Protein AF-A0A969SLC5-F1 (afdb_monomer)

Mean predicted aligned error: 5.82 Å

Nearest PDB structures (foldseek):
  4a4y-assembly1_A  TM=6.520E-01  e=4.980E+00  Shigella flexneri

Secondary structure (DSSP, 8-state):
-PPPPPTT--EEEESSSSEEEEE-TTT--EEEEEE-TT--EEEE-TTS-B-PPPTT---B-GGGPEEETTTTEEE-----

Radius of gyration: 13.72 Å; Cα contacts (8 Å, |Δi|>4): 129; chains: 1; bounding box: 34×22×43 Å

Structure (mmCIF, N/CA/C/O backbone):
data_AF-A0A969SLC5-F1
#
_entry.id   AF-A0A969SLC5-F1
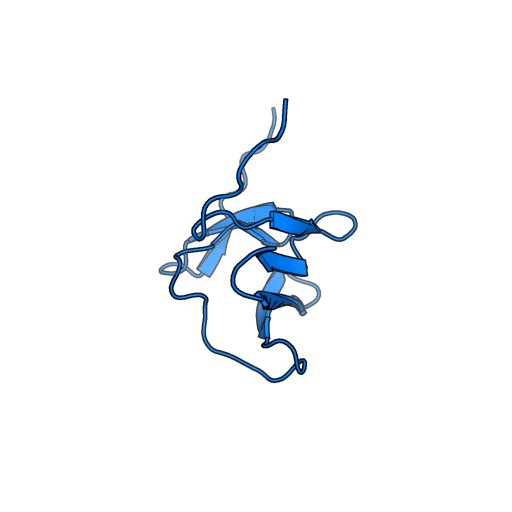#
loop_
_atom_site.group_PDB
_atom_site.id
_atom_site.type_symbol
_atom_site.label_atom_id
_atom_site.lab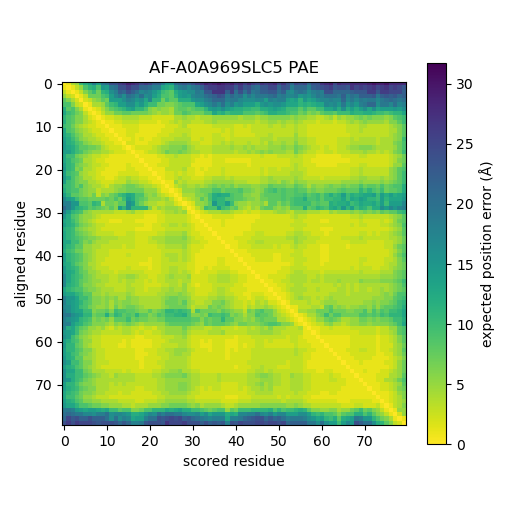el_alt_id
_atom_site.label_comp_id
_atom_site.label_asym_id
_atom_site.label_entity_id
_atom_site.label_seq_id
_atom_site.pdbx_PDB_ins_code
_atom_site.Cartn_x
_atom_site.Cartn_y
_atom_site.Cartn_z
_atom_site.occupancy
_atom_site.B_iso_or_equiv
_atom_site.auth_seq_id
_atom_site.auth_comp_id
_atom_site.auth_asym_id
_atom_site.auth_atom_id
_atom_site.pdbx_PDB_model_num
ATOM 1 N N . MET A 1 1 ? -4.177 9.928 -29.634 1.00 48.44 1 MET A N 1
ATOM 2 C CA . MET A 1 1 ? -3.358 10.672 -28.653 1.00 48.44 1 MET A CA 1
ATOM 3 C C . MET A 1 1 ? -2.522 9.658 -27.889 1.00 48.44 1 MET A C 1
ATOM 5 O O . MET A 1 1 ? -3.101 8.860 -27.166 1.00 48.44 1 MET A O 1
ATOM 9 N N . LEU A 1 2 ? -1.206 9.614 -28.107 1.00 50.50 2 LEU A N 1
ATOM 10 C CA . LEU A 1 2 ? -0.302 8.772 -27.313 1.00 50.50 2 LEU A CA 1
ATOM 11 C C . LEU A 1 2 ? 0.040 9.546 -26.033 1.00 50.50 2 LEU A C 1
ATOM 13 O O . LEU A 1 2 ? 0.535 10.667 -26.120 1.00 50.50 2 LEU A O 1
ATOM 17 N N . ARG A 1 3 ? -0.290 9.001 -24.856 1.00 61.75 3 ARG A N 1
ATOM 18 C CA . ARG A 1 3 ? 0.199 9.549 -23.582 1.00 61.75 3 ARG A CA 1
ATOM 19 C C . ARG A 1 3 ? 1.619 9.033 -23.373 1.00 61.75 3 ARG A C 1
ATOM 21 O O . ARG A 1 3 ? 1.814 7.825 -23.305 1.00 61.75 3 ARG A O 1
ATOM 28 N N . TYR A 1 4 ? 2.583 9.940 -23.277 1.00 59.88 4 TYR A N 1
ATOM 29 C CA . TYR A 1 4 ? 3.915 9.614 -22.779 1.00 59.88 4 TYR A CA 1
ATOM 30 C C . TYR A 1 4 ? 3.818 9.442 -21.260 1.00 59.88 4 TYR A C 1
ATOM 32 O O . TYR A 1 4 ? 3.300 10.325 -20.576 1.00 59.88 4 TYR A O 1
ATOM 40 N N . PHE A 1 5 ? 4.243 8.289 -20.749 1.00 64.50 5 PHE A N 1
ATOM 41 C CA . PHE A 1 5 ? 4.367 8.058 -19.312 1.00 64.50 5 PHE A CA 1
ATOM 42 C C . PHE A 1 5 ? 5.723 8.592 -18.859 1.00 64.50 5 PHE A C 1
ATOM 44 O O . PHE A 1 5 ? 6.741 8.244 -19.451 1.00 64.50 5 PHE A O 1
ATOM 51 N N . ASP A 1 6 ? 5.723 9.459 -17.850 1.00 70.56 6 ASP A N 1
ATOM 52 C CA . ASP A 1 6 ? 6.955 9.955 -17.235 1.00 70.56 6 ASP A CA 1
ATOM 53 C C . ASP A 1 6 ? 7.604 8.855 -16.372 1.00 70.56 6 ASP A C 1
ATOM 55 O O . ASP A 1 6 ? 6.901 7.989 -15.842 1.00 70.56 6 ASP A O 1
ATOM 59 N N . GLU A 1 7 ? 8.926 8.905 -16.187 1.00 70.06 7 GLU A N 1
ATOM 60 C CA . GLU A 1 7 ? 9.698 7.974 -15.347 1.00 70.06 7 GLU A CA 1
ATOM 61 C C . GLU A 1 7 ? 9.194 7.942 -13.895 1.00 70.06 7 GLU A C 1
ATOM 63 O O . GLU A 1 7 ? 9.294 6.914 -13.220 1.00 70.06 7 GLU A O 1
ATOM 68 N N . SER A 1 8 ? 8.595 9.044 -13.432 1.00 74.56 8 SER A N 1
ATOM 69 C CA . SER A 1 8 ? 7.989 9.168 -12.102 1.00 74.56 8 SER A CA 1
ATOM 70 C C . SER A 1 8 ? 6.613 8.500 -11.971 1.00 74.56 8 SER A C 1
ATOM 72 O O . SER A 1 8 ? 6.114 8.319 -10.857 1.00 74.56 8 SER A O 1
ATOM 74 N N . THR A 1 9 ? 5.986 8.111 -13.086 1.00 83.69 9 THR A N 1
ATOM 75 C CA . THR A 1 9 ? 4.641 7.531 -13.065 1.00 83.69 9 THR A CA 1
ATOM 76 C C . THR A 1 9 ? 4.690 6.104 -12.531 1.00 83.69 9 THR A C 1
ATOM 78 O O . THR A 1 9 ? 5.337 5.218 -13.101 1.00 83.69 9 THR A O 1
ATOM 81 N N . VAL A 1 10 ? 3.943 5.874 -11.453 1.00 84.62 10 VAL A N 1
ATOM 82 C CA . VAL A 1 10 ? 3.724 4.553 -10.863 1.00 84.62 10 VAL A CA 1
ATOM 83 C C . VAL A 1 10 ? 2.235 4.237 -10.799 1.00 84.62 10 VAL A C 1
ATOM 85 O O . VAL A 1 10 ? 1.398 5.115 -10.597 1.00 84.62 10 VAL A O 1
ATOM 88 N N . TYR A 1 11 ? 1.915 2.960 -10.955 1.00 88.44 11 TYR A N 1
ATOM 89 C CA . TYR A 1 11 ? 0.568 2.416 -10.880 1.00 88.44 11 TYR A CA 1
ATOM 90 C C . TYR A 1 11 ? 0.454 1.514 -9.667 1.00 88.44 11 TYR A C 1
ATOM 92 O O . TYR A 1 11 ? 1.296 0.642 -9.465 1.00 88.44 11 TYR A O 1
ATOM 100 N N . ALA A 1 12 ? -0.602 1.700 -8.884 1.00 91.44 12 ALA A N 1
ATOM 101 C CA . ALA A 1 12 ? -0.925 0.823 -7.773 1.00 91.44 12 ALA A CA 1
ATOM 102 C C . ALA A 1 12 ? -1.860 -0.300 -8.227 1.00 91.44 12 ALA A C 1
ATOM 104 O O . ALA A 1 12 ? -2.833 -0.058 -8.944 1.00 91.44 12 ALA A O 1
ATOM 105 N N . VAL A 1 13 ? -1.585 -1.518 -7.771 1.00 92.31 13 VAL A N 1
ATOM 106 C CA . VAL A 1 13 ? -2.501 -2.659 -7.880 1.00 92.31 13 VAL A CA 1
ATOM 107 C C . VAL A 1 13 ? -3.050 -2.982 -6.502 1.00 92.31 13 VAL A C 1
ATOM 109 O O . VAL A 1 13 ? -2.332 -2.863 -5.512 1.00 92.31 13 VAL A O 1
ATOM 112 N N . HIS A 1 14 ? -4.319 -3.370 -6.433 1.00 94.88 14 HIS A N 1
ATOM 113 C CA . HIS A 1 14 ? -4.989 -3.739 -5.192 1.00 94.88 14 HIS A CA 1
ATOM 114 C C . HIS A 1 14 ? -5.621 -5.126 -5.308 1.00 94.88 14 HIS A C 1
ATOM 116 O O . HIS A 1 14 ? -5.890 -5.602 -6.412 1.00 94.88 14 HIS A O 1
ATOM 122 N N . ASP A 1 15 ? -5.802 -5.784 -4.164 1.00 91.25 15 ASP A N 1
ATOM 123 C CA . ASP A 1 15 ? -6.719 -6.917 -4.050 1.00 91.25 15 ASP A CA 1
ATOM 124 C C . ASP A 1 15 ? -8.171 -6.407 -3.968 1.00 91.25 15 ASP A C 1
ATOM 126 O O . ASP A 1 15 ? -8.508 -5.406 -4.590 1.00 91.25 15 ASP A O 1
ATOM 130 N N . TYR A 1 16 ? -9.060 -7.073 -3.232 1.00 90.81 16 TYR A N 1
ATOM 131 C CA . TYR A 1 16 ? -10.419 -6.568 -3.039 1.00 90.81 16 TYR A CA 1
ATOM 132 C C . TYR A 1 16 ? -10.463 -5.195 -2.326 1.00 90.81 16 TYR A C 1
ATOM 134 O O . TYR A 1 16 ? -11.387 -4.422 -2.571 1.00 90.81 16 TYR A O 1
ATOM 142 N N . TYR A 1 17 ? -9.461 -4.859 -1.500 1.00 90.31 17 TYR A N 1
ATOM 143 C CA . TYR A 1 17 ? -9.379 -3.588 -0.766 1.00 90.31 17 TYR A CA 1
ATOM 144 C C . TYR A 1 17 ? -7.969 -2.981 -0.659 1.00 90.31 17 TYR A C 1
ATOM 146 O O . TYR A 1 17 ? -7.817 -1.765 -0.734 1.00 90.31 17 TYR A O 1
ATOM 154 N N . SER A 1 18 ? -6.937 -3.788 -0.424 1.00 95.88 18 SER A N 1
ATOM 155 C CA . SER A 1 18 ? -5.593 -3.336 -0.046 1.00 95.88 18 SER A CA 1
ATOM 156 C C . SER A 1 18 ? -4.673 -3.219 -1.250 1.00 95.88 18 SER A C 1
ATOM 158 O O . SER A 1 18 ? -4.708 -4.058 -2.147 1.00 95.88 18 SER A O 1
ATOM 160 N N . VAL A 1 19 ? -3.791 -2.218 -1.253 1.00 95.50 19 VAL A N 1
ATOM 161 C CA . VAL A 1 19 ? -2.765 -2.082 -2.295 1.00 95.50 19 VAL A CA 1
ATOM 162 C C . VAL A 1 19 ? -1.750 -3.216 -2.144 1.00 95.50 19 VAL A C 1
ATOM 164 O O . VAL A 1 19 ? -1.081 -3.312 -1.132 1.00 95.50 19 VAL A O 1
ATOM 167 N N . THR A 1 20 ? -1.587 -4.081 -3.137 1.00 94.62 20 THR A N 1
ATOM 168 C CA . THR A 1 20 ? -0.668 -5.236 -3.071 1.00 94.62 20 THR A CA 1
ATOM 169 C C . THR A 1 20 ? 0.644 -5.002 -3.809 1.00 94.62 20 THR A C 1
ATOM 171 O O . THR A 1 20 ? 1.585 -5.791 -3.685 1.00 94.62 20 THR A O 1
ATOM 174 N N . GLY A 1 21 ? 0.755 -3.897 -4.543 1.00 92.25 21 GLY A N 1
ATOM 175 C CA . GLY A 1 21 ? 2.008 -3.506 -5.162 1.00 92.25 21 GLY A CA 1
ATOM 176 C C . GLY A 1 21 ? 1.939 -2.201 -5.932 1.00 92.25 21 GLY A C 1
ATOM 177 O O . GLY A 1 21 ? 0.867 -1.651 -6.181 1.00 92.25 21 GLY A O 1
ATOM 178 N N . ILE A 1 22 ? 3.118 -1.733 -6.328 1.00 91.00 22 ILE A N 1
ATOM 179 C CA . ILE A 1 22 ? 3.289 -0.601 -7.237 1.00 91.00 22 ILE A CA 1
ATOM 180 C C . ILE A 1 22 ? 4.206 -1.003 -8.380 1.00 91.00 22 ILE A C 1
ATOM 182 O O . ILE A 1 22 ? 5.2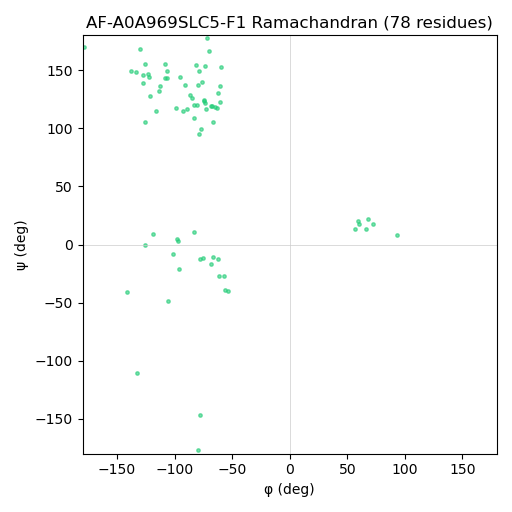13 -1.681 -8.148 1.00 91.00 22 ILE A O 1
ATOM 186 N N . PHE A 1 23 ? 3.870 -0.572 -9.595 1.00 87.19 23 PHE A N 1
ATOM 187 C CA . PHE A 1 23 ? 4.705 -0.802 -10.761 1.00 87.19 23 PHE A CA 1
ATOM 188 C C . PHE A 1 23 ? 4.912 0.436 -11.636 1.00 87.19 23 PHE A C 1
ATOM 190 O O . PHE A 1 23 ? 4.027 1.280 -11.750 1.00 87.19 23 PHE A O 1
ATOM 197 N N . SER A 1 24 ? 6.075 0.532 -12.280 1.00 85.12 24 SER A N 1
ATOM 198 C CA . SER A 1 24 ? 6.337 1.502 -13.350 1.00 85.12 24 SER A CA 1
ATOM 199 C C . SER A 1 24 ? 6.528 0.777 -14.675 1.00 85.12 24 SER A C 1
ATOM 201 O O . SER A 1 24 ? 7.252 -0.216 -14.751 1.00 85.12 24 SER A O 1
ATOM 203 N N . VAL A 1 25 ? 5.912 1.308 -15.729 1.00 81.31 25 VAL A N 1
ATOM 204 C CA . VAL A 1 25 ? 6.083 0.810 -17.103 1.00 81.31 25 VAL A CA 1
ATOM 205 C C . VAL A 1 25 ? 7.421 1.224 -17.722 1.00 81.31 25 VAL A C 1
ATOM 207 O O . VAL A 1 25 ? 7.785 0.700 -18.769 1.00 81.31 25 VAL A O 1
ATOM 210 N N . VAL A 1 26 ? 8.148 2.147 -17.080 1.00 81.56 26 VAL A N 1
ATOM 211 C CA . VAL A 1 26 ? 9.423 2.685 -17.580 1.00 81.56 26 VAL A CA 1
ATOM 212 C C . VAL A 1 26 ? 10.606 2.126 -16.791 1.00 81.56 26 VAL A C 1
ATOM 214 O O . VAL A 1 26 ? 11.561 1.625 -17.373 1.00 81.56 26 VAL A O 1
ATOM 217 N N . THR A 1 27 ? 10.540 2.157 -15.458 1.00 72.94 27 THR A N 1
ATOM 218 C CA . THR A 1 27 ? 11.703 1.865 -14.598 1.00 72.94 27 THR A CA 1
ATOM 219 C C . THR A 1 27 ? 11.756 0.428 -14.081 1.00 72.94 27 THR A C 1
ATOM 221 O O . THR A 1 27 ? 12.650 0.084 -13.312 1.00 72.94 27 THR A O 1
ATOM 224 N N . SER A 1 28 ? 10.810 -0.434 -14.479 1.00 72.69 28 SER A N 1
ATOM 225 C CA . SER A 1 28 ? 10.688 -1.825 -13.997 1.00 72.69 28 SER A CA 1
ATOM 226 C C . SER A 1 28 ? 10.566 -1.972 -12.474 1.00 72.69 28 SER A C 1
ATOM 228 O O . SER A 1 28 ? 10.695 -3.076 -11.944 1.00 72.69 28 SER A O 1
ATOM 230 N N . ILE A 1 29 ? 10.312 -0.882 -11.741 1.00 68.75 29 ILE A N 1
ATOM 231 C CA . ILE A 1 29 ? 10.069 -0.953 -10.302 1.00 68.75 29 ILE A CA 1
ATOM 232 C C . ILE A 1 29 ? 8.807 -1.779 -10.120 1.00 68.75 29 ILE A C 1
ATOM 234 O O . ILE A 1 29 ? 7.761 -1.367 -10.593 1.00 68.75 29 ILE A O 1
ATOM 238 N N . TYR A 1 30 ? 8.918 -2.924 -9.454 1.00 78.25 30 TYR A N 1
ATOM 239 C CA . TYR A 1 30 ? 7.802 -3.744 -9.003 1.00 78.25 30 TYR A CA 1
ATOM 240 C C . TYR A 1 30 ? 8.009 -3.957 -7.510 1.00 78.25 30 TYR A C 1
ATOM 242 O O . TYR A 1 30 ? 8.906 -4.697 -7.101 1.00 78.25 30 TYR A O 1
ATOM 250 N N . ARG A 1 31 ? 7.224 -3.271 -6.684 1.00 85.25 31 ARG A N 1
ATOM 251 C CA . ARG A 1 31 ? 7.207 -3.525 -5.240 1.00 85.25 31 ARG A CA 1
ATOM 252 C C . ARG A 1 31 ? 5.938 -4.246 -4.870 1.00 85.25 31 ARG A C 1
ATOM 254 O O . ARG A 1 31 ? 4.904 -4.058 -5.509 1.00 85.25 31 ARG A O 1
ATOM 261 N N . ARG A 1 32 ? 6.039 -5.063 -3.831 1.00 91.88 32 ARG A N 1
ATOM 262 C CA . ARG A 1 32 ? 4.938 -5.865 -3.318 1.00 91.88 32 ARG A CA 1
ATOM 263 C C . ARG A 1 32 ? 4.701 -5.535 -1.862 1.00 91.88 32 ARG A C 1
ATOM 265 O O . ARG A 1 32 ? 5.642 -5.315 -1.099 1.00 91.88 32 ARG A O 1
ATOM 272 N N . PHE A 1 33 ? 3.437 -5.550 -1.487 1.00 94.50 33 PHE A N 1
ATOM 273 C CA . PHE A 1 33 ? 3.004 -5.374 -0.117 1.00 94.50 33 PHE A CA 1
ATOM 274 C C . PHE A 1 33 ? 2.217 -6.613 0.287 1.00 94.50 33 PHE A C 1
ATOM 276 O O . PHE A 1 33 ? 1.321 -7.064 -0.424 1.00 94.50 33 PHE A O 1
ATOM 283 N N . GLY A 1 34 ? 2.614 -7.200 1.407 1.00 94.50 34 GLY A N 1
ATOM 284 C CA . GLY A 1 34 ? 1.831 -8.206 2.106 1.00 94.50 34 GLY A CA 1
ATOM 285 C C . GLY A 1 34 ? 1.285 -7.602 3.386 1.00 94.50 34 GLY A C 1
ATOM 286 O O . GLY A 1 34 ? 1.882 -6.677 3.933 1.00 94.50 34 GLY A O 1
ATOM 287 N N . TYR A 1 35 ? 0.192 -8.156 3.882 1.00 95.62 35 TYR A N 1
ATOM 288 C CA . TYR A 1 35 ? -0.412 -7.739 5.138 1.00 95.62 35 TYR A CA 1
ATOM 289 C C . TYR A 1 35 ? -0.606 -8.960 6.022 1.00 95.62 35 TYR A C 1
ATOM 291 O O . TYR A 1 35 ? -0.860 -10.057 5.517 1.00 95.62 35 TYR A O 1
ATOM 299 N N . ASP A 1 36 ? -0.465 -8.787 7.332 1.00 94.81 36 ASP A N 1
ATOM 300 C CA . ASP A 1 36 ? -1.101 -9.727 8.248 1.00 94.81 36 ASP A CA 1
ATOM 301 C C . ASP A 1 36 ? -2.627 -9.524 8.250 1.00 94.81 36 ASP A C 1
ATOM 303 O O . ASP A 1 36 ? -3.161 -8.631 7.586 1.00 94.81 36 ASP A O 1
ATOM 307 N N . ALA A 1 37 ? -3.340 -10.357 9.008 1.00 92.12 37 ALA A N 1
ATOM 308 C CA . ALA A 1 37 ? -4.799 -10.300 9.081 1.00 92.12 37 ALA A CA 1
ATOM 309 C C . ALA A 1 37 ? -5.352 -8.971 9.645 1.00 92.12 37 ALA A C 1
ATOM 311 O O . ALA A 1 37 ? -6.552 -8.731 9.541 1.00 92.12 37 ALA A O 1
ATOM 312 N N . PHE A 1 38 ? -4.505 -8.121 10.240 1.00 93.25 38 PHE A N 1
ATOM 313 C CA . PHE A 1 38 ? -4.888 -6.872 10.903 1.00 93.25 38 PHE A CA 1
ATOM 314 C C . PHE A 1 38 ? -4.259 -5.625 10.260 1.00 93.25 38 PHE A C 1
ATOM 316 O O . PHE A 1 38 ? -4.387 -4.525 10.795 1.00 93.25 38 PHE A O 1
ATOM 323 N N . GLY A 1 39 ? -3.618 -5.769 9.098 1.00 93.75 39 GLY A N 1
ATOM 324 C CA . GLY A 1 39 ? -3.142 -4.650 8.287 1.00 93.75 39 GLY A CA 1
ATOM 325 C C . GLY A 1 39 ? -1.704 -4.204 8.531 1.00 93.75 39 GLY A C 1
ATOM 326 O O . GLY A 1 39 ? -1.271 -3.207 7.939 1.00 93.75 39 GLY A O 1
ATOM 327 N N . LYS A 1 40 ? -0.917 -4.941 9.326 1.00 94.56 40 LYS A N 1
ATOM 328 C CA . LYS A 1 40 ? 0.522 -4.676 9.424 1.00 94.56 40 LYS A CA 1
ATOM 329 C C . LYS A 1 40 ? 1.189 -5.010 8.095 1.00 94.56 40 LYS A C 1
ATOM 331 O O . LYS A 1 40 ? 1.166 -6.155 7.645 1.00 94.56 40 LYS A O 1
ATOM 336 N N . VAL A 1 41 ? 1.809 -4.006 7.484 1.00 95.19 41 VAL A N 1
ATOM 337 C CA . VAL A 1 41 ? 2.464 -4.150 6.185 1.00 95.19 41 VAL A CA 1
ATOM 338 C C . VAL A 1 41 ? 3.806 -4.882 6.295 1.00 95.19 41 VAL A C 1
ATOM 340 O O . VAL A 1 41 ? 4.611 -4.647 7.197 1.00 95.19 41 VAL A O 1
ATOM 343 N N . ARG A 1 42 ? 4.063 -5.751 5.319 1.00 94.38 42 ARG A N 1
ATOM 344 C CA . ARG A 1 42 ? 5.358 -6.345 4.994 1.00 94.38 42 ARG A CA 1
ATOM 345 C C . ARG A 1 42 ? 5.754 -5.887 3.594 1.00 94.38 42 ARG A C 1
ATOM 347 O O . ARG A 1 42 ? 5.097 -6.244 2.616 1.00 94.38 42 ARG A O 1
ATOM 354 N N . TYR A 1 43 ? 6.834 -5.121 3.509 1.00 93.88 43 TYR A N 1
ATOM 355 C CA . TYR A 1 43 ? 7.397 -4.666 2.242 1.00 93.88 43 TYR A CA 1
ATOM 356 C C . TYR A 1 43 ? 8.229 -5.773 1.600 1.00 93.88 43 TYR A C 1
ATOM 358 O O . TYR A 1 43 ? 8.975 -6.473 2.292 1.00 93.88 43 TYR A O 1
ATOM 366 N N . MET A 1 44 ? 8.070 -5.946 0.289 1.00 93.25 44 MET A N 1
ATOM 367 C CA . MET A 1 44 ? 8.780 -6.957 -0.480 1.00 93.25 44 MET A CA 1
ATOM 368 C C . MET A 1 44 ? 9.271 -6.432 -1.830 1.00 93.25 44 MET A C 1
ATOM 370 O O . MET A 1 44 ? 8.631 -5.589 -2.472 1.00 93.25 44 MET A O 1
ATOM 374 N N . ASP A 1 45 ? 10.388 -6.997 -2.282 1.00 89.31 45 ASP A N 1
ATOM 375 C CA . ASP A 1 45 ? 10.926 -6.791 -3.624 1.00 89.31 45 ASP A CA 1
ATOM 376 C C . ASP A 1 45 ? 10.207 -7.649 -4.692 1.00 89.31 45 ASP A C 1
ATOM 378 O O . ASP A 1 45 ? 9.242 -8.380 -4.429 1.00 89.31 45 ASP A O 1
ATOM 382 N N . SER A 1 46 ? 10.691 -7.571 -5.934 1.00 85.81 46 SER A N 1
ATOM 383 C CA . SER A 1 46 ? 10.183 -8.352 -7.068 1.00 85.81 46 SER A CA 1
ATOM 384 C C . SER A 1 46 ? 10.437 -9.864 -6.954 1.00 85.81 46 SER A C 1
ATOM 386 O O . SER A 1 46 ? 9.837 -10.637 -7.709 1.00 85.81 46 SER A O 1
ATOM 388 N N . GLY A 1 47 ? 11.255 -10.305 -5.997 1.00 89.62 47 GLY A N 1
ATOM 389 C CA . GLY A 1 47 ? 11.505 -11.699 -5.634 1.00 89.62 47 GLY A CA 1
ATOM 390 C C . GLY A 1 47 ? 10.703 -12.187 -4.422 1.00 89.62 47 GLY A C 1
ATOM 391 O O . GLY A 1 47 ? 10.894 -13.328 -4.018 1.00 89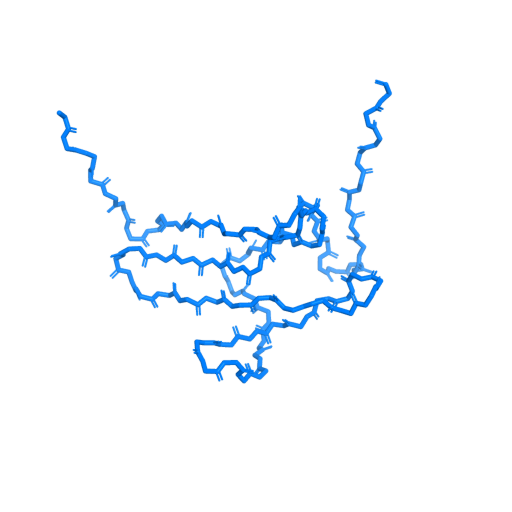.62 47 GLY A O 1
ATOM 392 N N . PHE A 1 48 ? 9.794 -11.370 -3.866 1.00 89.56 48 PHE A N 1
ATOM 393 C CA . PHE A 1 48 ? 9.069 -11.635 -2.608 1.00 89.56 48 PHE A CA 1
ATOM 394 C C . PHE A 1 48 ? 9.953 -11.664 -1.347 1.00 89.56 48 PHE A C 1
ATOM 396 O O . PHE A 1 48 ? 9.490 -12.082 -0.280 1.00 89.56 48 PHE A O 1
ATOM 403 N N . ASN A 1 49 ? 11.197 -11.193 -1.430 1.00 92.50 49 ASN A N 1
ATOM 404 C CA . ASN A 1 49 ? 12.060 -11.081 -0.259 1.00 92.50 49 ASN A CA 1
ATOM 405 C C . ASN A 1 49 ? 11.675 -9.843 0.547 1.00 92.50 49 ASN A C 1
ATOM 407 O O . ASN A 1 49 ? 11.220 -8.850 -0.018 1.00 92.50 49 ASN A O 1
ATOM 411 N N . GLY A 1 50 ? 11.867 -9.894 1.867 1.00 93.00 50 GLY A N 1
ATOM 412 C CA . GLY A 1 50 ? 11.609 -8.746 2.735 1.00 93.00 50 GLY A CA 1
ATOM 413 C C . GLY A 1 50 ? 12.486 -7.550 2.361 1.00 93.00 50 GLY A C 1
ATOM 414 O O . GLY A 1 50 ? 13.685 -7.704 2.137 1.00 93.00 50 GLY A O 1
ATOM 415 N N . SER A 1 51 ? 11.892 -6.360 2.320 1.00 90.25 51 SER A N 1
ATOM 416 C CA . SER A 1 51 ? 12.590 -5.109 2.023 1.00 90.25 51 SER A CA 1
ATOM 417 C C . SER A 1 51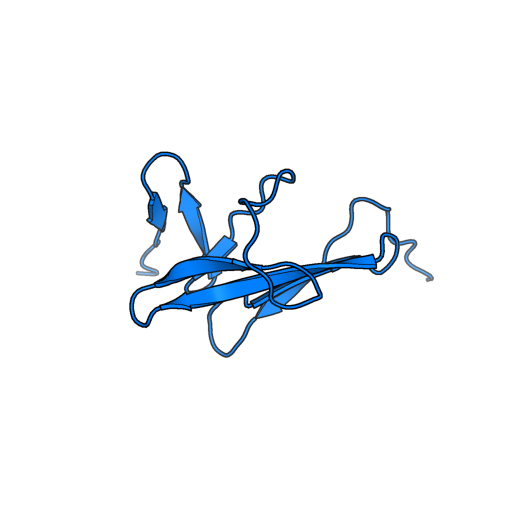 ? 12.284 -4.028 3.058 1.00 90.25 51 SER A C 1
ATOM 419 O O . SER A 1 51 ? 11.361 -4.149 3.864 1.00 90.25 51 SER A O 1
ATOM 421 N N . SER A 1 52 ? 13.045 -2.935 3.015 1.00 86.81 52 SER A N 1
ATOM 422 C CA . SER A 1 52 ? 12.684 -1.703 3.714 1.00 86.81 52 SER A CA 1
ATOM 423 C C . SER A 1 52 ? 11.473 -1.023 3.064 1.00 86.81 52 SER A C 1
ATOM 425 O O . SER A 1 52 ? 11.058 -1.362 1.947 1.00 86.81 52 SER A O 1
ATOM 427 N N . ALA A 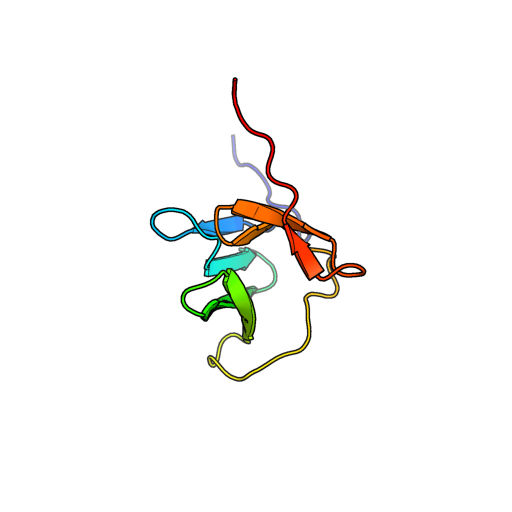1 53 ? 10.907 -0.062 3.794 1.00 80.38 53 ALA A N 1
ATOM 428 C CA . ALA A 1 53 ? 9.823 0.781 3.319 1.00 80.38 53 ALA A CA 1
ATOM 429 C C . ALA A 1 53 ? 10.226 1.589 2.064 1.00 80.38 53 ALA A C 1
ATOM 431 O O . ALA A 1 53 ? 11.407 1.889 1.852 1.00 80.38 53 ALA A O 1
ATOM 432 N N . PRO A 1 54 ? 9.250 1.946 1.215 1.00 72.75 54 PRO A N 1
ATOM 433 C CA . PRO A 1 54 ? 9.482 2.679 -0.019 1.00 72.75 54 PRO A CA 1
ATOM 434 C C . PRO A 1 54 ? 10.123 4.065 0.186 1.00 72.75 54 PRO A C 1
ATOM 436 O O . PRO A 1 54 ? 9.525 4.949 0.785 1.00 72.75 54 PRO A O 1
ATOM 439 N N . ALA A 1 55 ? 11.284 4.310 -0.436 1.00 69.75 55 ALA A N 1
ATOM 440 C CA . ALA A 1 55 ? 11.933 5.634 -0.433 1.00 69.75 55 ALA A CA 1
ATOM 441 C C . ALA A 1 55 ? 11.177 6.717 -1.235 1.00 69.75 55 ALA A C 1
ATOM 443 O O . ALA A 1 55 ? 11.436 7.902 -1.069 1.00 69.75 55 ALA A O 1
ATOM 444 N N . ASN A 1 56 ? 10.243 6.324 -2.105 1.00 72.69 56 ASN A N 1
ATOM 445 C CA . ASN A 1 56 ? 9.408 7.242 -2.889 1.00 72.69 56 ASN A CA 1
ATOM 446 C C . ASN A 1 56 ? 8.185 7.757 -2.106 1.00 72.69 56 ASN A C 1
ATOM 448 O O . ASN A 1 56 ? 7.289 8.326 -2.720 1.00 72.69 56 ASN A O 1
ATOM 452 N N . GLY A 1 57 ? 8.118 7.518 -0.790 1.00 78.12 57 GLY A N 1
ATOM 453 C CA . GLY A 1 57 ? 7.054 8.041 0.075 1.00 78.12 57 GLY A CA 1
ATOM 454 C C . GLY A 1 57 ? 5.671 7.441 -0.189 1.00 78.12 57 GLY A C 1
ATOM 455 O O . GLY A 1 57 ? 4.661 8.069 0.103 1.00 78.12 57 GLY A O 1
ATOM 456 N N . TRP A 1 58 ? 5.595 6.249 -0.791 1.00 87.31 58 TRP A N 1
ATOM 457 C CA . TRP A 1 58 ? 4.306 5.599 -1.021 1.00 87.31 58 TRP A CA 1
ATOM 458 C C . TRP A 1 58 ? 3.724 5.060 0.287 1.00 87.31 58 TRP A C 1
ATOM 460 O O . TRP A 1 58 ? 4.277 4.129 0.869 1.00 87.31 58 TRP A O 1
ATOM 470 N N . GLU A 1 59 ? 2.577 5.596 0.696 1.00 90.94 59 GLU A N 1
ATOM 471 C CA . GLU A 1 59 ? 1.974 5.300 2.003 1.00 90.94 59 GLU A CA 1
ATOM 472 C C . GLU A 1 59 ? 0.516 4.811 1.923 1.00 90.94 59 GLU A C 1
ATOM 474 O O . GLU A 1 59 ? -0.072 4.465 2.941 1.00 90.94 59 GLU A O 1
ATOM 479 N N . HIS A 1 60 ? -0.075 4.696 0.728 1.00 93.75 60 HIS A N 1
ATOM 480 C CA . HIS A 1 60 ? -1.416 4.110 0.568 1.00 93.75 60 HIS A CA 1
ATOM 481 C C . HIS A 1 60 ? -1.329 2.578 0.514 1.00 93.75 60 HIS A C 1
ATOM 483 O O . HIS A 1 60 ? -0.810 2.021 -0.457 1.00 93.75 60 HIS A O 1
ATOM 489 N N . LEU A 1 61 ? -1.792 1.895 1.565 1.00 94.94 61 LEU A N 1
ATOM 490 C CA . LEU A 1 61 ? -1.497 0.477 1.807 1.00 94.94 61 LEU A CA 1
ATOM 491 C C . LEU A 1 61 ? -2.765 -0.327 2.169 1.00 94.94 61 LEU A C 1
ATOM 493 O O . LEU A 1 61 ? -3.609 -0.566 1.299 1.00 94.94 61 LEU A O 1
ATOM 497 N N . TYR A 1 62 ? -2.894 -0.787 3.419 1.00 96.25 62 TYR A N 1
ATOM 498 C CA . TYR A 1 62 ? -3.997 -1.648 3.858 1.00 96.25 62 TYR A CA 1
ATOM 499 C C . TYR A 1 62 ? -5.349 -0.940 3.725 1.00 96.25 62 TYR A C 1
ATOM 501 O O . TYR A 1 62 ? -5.499 0.208 4.145 1.00 96.25 62 TYR A O 1
ATOM 509 N N . GLY A 1 63 ? -6.328 -1.605 3.104 1.00 94.69 63 GLY A N 1
ATOM 510 C CA . GLY A 1 63 ? -7.642 -1.014 2.818 1.00 94.69 63 GLY A CA 1
ATOM 511 C C . GLY A 1 63 ? -7.603 0.238 1.930 1.00 94.69 63 GLY A C 1
ATOM 512 O O . GLY A 1 63 ? -8.554 1.014 1.940 1.00 94.69 63 GLY A O 1
ATOM 513 N N . ALA A 1 64 ? -6.492 0.463 1.216 1.00 93.88 64 ALA A N 1
ATOM 514 C CA . ALA A 1 64 ? -6.189 1.684 0.470 1.00 93.88 64 ALA A CA 1
ATOM 515 C C . ALA A 1 64 ? -6.157 2.968 1.326 1.00 93.88 64 ALA A C 1
ATOM 517 O O . ALA A 1 64 ? -6.241 4.075 0.792 1.00 93.88 64 ALA A O 1
ATOM 518 N N . TYR A 1 65 ? -5.985 2.835 2.644 1.00 95.12 65 TYR A N 1
ATOM 519 C CA . TYR A 1 65 ? -5.791 3.967 3.543 1.00 95.12 65 TYR A CA 1
ATOM 520 C C . TYR A 1 65 ? -4.339 4.443 3.544 1.00 95.12 65 TYR A C 1
ATOM 522 O O . TYR A 1 65 ? -3.408 3.674 3.286 1.00 95.12 65 TYR A O 1
ATOM 530 N N . TYR A 1 66 ? -4.161 5.718 3.875 1.00 93.94 66 TYR A N 1
ATOM 531 C CA . TYR A 1 66 ? -2.857 6.328 4.095 1.00 93.94 66 TYR A CA 1
ATOM 532 C C . TYR A 1 66 ? -2.278 5.868 5.441 1.00 93.94 66 TYR A C 1
ATOM 534 O O . TYR A 1 66 ? -2.930 6.028 6.474 1.00 93.94 66 TYR A O 1
ATOM 542 N N . LEU A 1 67 ? -1.084 5.277 5.422 1.00 94.06 67 LEU A N 1
ATOM 543 C CA . LEU A 1 67 ? -0.304 4.920 6.603 1.00 94.06 67 LEU A CA 1
ATOM 544 C C . LEU A 1 67 ? 0.587 6.096 6.997 1.00 94.06 67 LEU A C 1
ATOM 546 O O . LEU A 1 67 ? 1.517 6.434 6.271 1.00 94.06 67 LEU A O 1
ATOM 550 N N . ASP A 1 68 ? 0.364 6.652 8.180 1.00 92.31 68 ASP A N 1
ATOM 551 C CA . ASP A 1 68 ? 1.294 7.602 8.780 1.00 92.31 68 ASP A CA 1
ATOM 552 C C . ASP A 1 68 ? 2.466 6.828 9.401 1.00 92.31 68 ASP A C 1
ATOM 554 O O . ASP A 1 68 ? 2.378 6.307 10.517 1.00 92.31 68 ASP A O 1
ATOM 558 N N . SER A 1 69 ? 3.562 6.695 8.649 1.00 88.12 69 SER A N 1
ATOM 559 C CA . SER A 1 69 ? 4.718 5.875 9.038 1.00 88.12 69 SER A CA 1
ATOM 560 C C . SER A 1 69 ? 5.295 6.205 10.432 1.00 88.12 69 SER A C 1
ATOM 562 O O . SER A 1 69 ? 5.633 5.262 11.153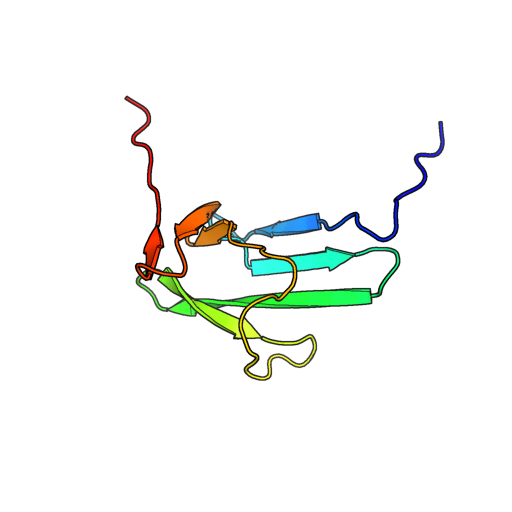 1.00 88.12 69 SER A O 1
ATOM 564 N N . PRO A 1 70 ? 5.394 7.484 10.862 1.00 89.75 70 PRO A N 1
ATOM 565 C CA . PRO A 1 70 ? 5.804 7.851 12.220 1.00 89.75 70 PRO A CA 1
ATOM 566 C C . PRO A 1 70 ? 4.959 7.249 13.349 1.00 89.75 70 PRO A C 1
ATOM 568 O O . PRO A 1 70 ? 5.516 6.872 14.381 1.00 89.75 70 PRO A O 1
ATOM 571 N N . THR A 1 71 ? 3.636 7.162 13.184 1.00 92.88 71 THR A N 1
ATOM 572 C CA . THR A 1 71 ? 2.737 6.622 14.222 1.00 92.88 71 THR A CA 1
ATOM 573 C C . THR A 1 71 ? 2.403 5.149 14.013 1.00 92.88 71 THR A C 1
ATOM 575 O O . THR A 1 71 ? 2.010 4.466 14.959 1.00 92.88 71 THR A O 1
ATOM 578 N N . GLY A 1 72 ? 2.561 4.645 12.788 1.00 91.56 72 GLY A N 1
ATOM 579 C CA . GLY A 1 72 ? 2.145 3.302 12.395 1.00 91.56 72 GLY A CA 1
ATOM 580 C C . GLY A 1 72 ? 0.626 3.146 12.286 1.00 91.56 72 GLY A C 1
ATOM 581 O O . GLY A 1 72 ? 0.137 2.015 12.309 1.00 91.56 72 GLY A O 1
ATOM 582 N N . LEU A 1 73 ? -0.121 4.252 12.194 1.00 94.12 73 LEU A N 1
ATOM 583 C CA . LEU A 1 73 ? -1.582 4.258 12.142 1.00 94.12 73 LEU A CA 1
ATOM 584 C C . LEU A 1 73 ? -2.098 4.584 10.740 1.00 94.12 73 LEU A C 1
ATOM 586 O O . LEU A 1 73 ? -1.551 5.423 10.028 1.00 94.12 73 LEU A O 1
ATOM 590 N N . TYR A 1 74 ? -3.199 3.935 10.365 1.00 95.12 74 TYR A N 1
ATOM 591 C CA . TYR A 1 74 ? -3.919 4.248 9.137 1.00 95.12 74 TYR A CA 1
ATOM 592 C C . TYR A 1 74 ? -4.927 5.370 9.367 1.00 95.12 74 TYR A C 1
ATOM 594 O O . TYR A 1 74 ? -5.782 5.278 10.253 1.00 95.12 74 TYR A O 1
ATOM 602 N N . GLN A 1 75 ? -4.876 6.403 8.528 1.00 94.00 75 GLN A N 1
ATOM 603 C CA . GLN A 1 75 ? -5.878 7.458 8.519 1.00 94.00 75 GLN A CA 1
ATOM 604 C C . GLN A 1 75 ? -7.150 6.960 7.822 1.00 94.00 75 GLN A C 1
ATOM 606 O O . GLN A 1 75 ? -7.264 6.964 6.594 1.00 94.00 75 GLN A O 1
ATOM 611 N N . VAL A 1 76 ? -8.132 6.556 8.626 1.00 92.00 76 VAL A N 1
ATOM 612 C CA . VAL A 1 76 ? -9.451 6.130 8.153 1.00 92.00 76 VAL A CA 1
ATOM 613 C C . VAL A 1 76 ? -10.427 7.292 8.296 1.00 92.00 76 VAL A C 1
ATOM 615 O O . VAL A 1 76 ? -10.696 7.754 9.403 1.00 92.00 76 VAL A O 1
ATOM 618 N N . SER A 1 77 ? -10.977 7.769 7.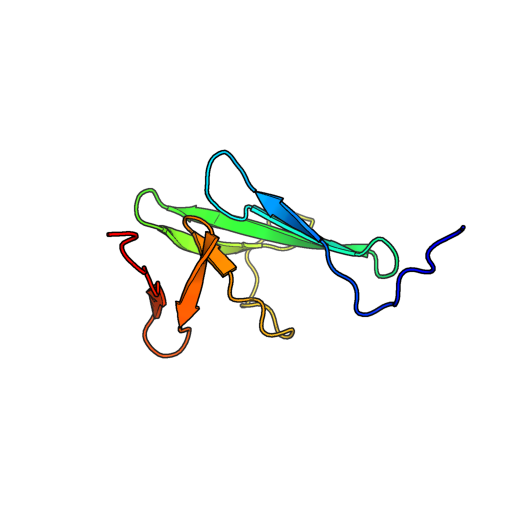179 1.00 82.56 77 SER A N 1
ATOM 619 C CA . SER A 1 77 ? -12.103 8.704 7.209 1.00 82.56 77 SER A CA 1
ATOM 620 C C . SER A 1 77 ? -13.405 7.904 7.125 1.00 82.56 77 SER A C 1
ATOM 622 O O . SER A 1 77 ? -13.639 7.254 6.100 1.00 82.56 77 SER A O 1
ATOM 624 N N . PRO A 1 78 ? -14.254 7.904 8.168 1.00 71.25 78 PRO A N 1
ATOM 625 C CA . PRO A 1 78 ? -15.589 7.350 8.032 1.00 71.25 78 PRO A CA 1
ATOM 626 C C . PRO A 1 78 ? -16.348 8.215 7.022 1.00 71.25 78 PRO A C 1
ATOM 628 O O . PRO A 1 78 ? -16.536 9.412 7.237 1.00 71.25 78 PRO A O 1
ATOM 631 N N . LYS A 1 79 ? -16.774 7.619 5.903 1.00 60.97 79 LYS A N 1
ATOM 632 C CA . LYS A 1 79 ? -17.841 8.225 5.106 1.00 60.97 79 LYS A CA 1
ATOM 633 C C . LYS A 1 79 ? -19.102 8.158 5.966 1.00 60.97 79 LYS A C 1
ATOM 635 O O . LYS A 1 79 ? -19.614 7.064 6.188 1.00 60.97 79 LYS A O 1
ATOM 640 N N . LEU A 1 80 ? -19.497 9.306 6.516 1.00 50.03 80 LEU A N 1
ATOM 641 C CA . LEU A 1 80 ? -20.817 9.512 7.112 1.00 50.03 80 LEU A CA 1
ATOM 642 C C . LEU A 1 80 ? -21.902 9.338 6.045 1.00 50.03 80 LEU A C 1
ATOM 644 O O . LEU A 1 80 ? -21.653 9.762 4.891 1.00 50.03 80 LEU A O 1
#

pLDDT: mean 85.4, std 11.81, range [48.44, 96.25]

Solvent-accessible surface area (backbone atoms only — not comparable to full-atom values): 5009 Å² total; per-residue (Å²): 136,86,81,82,80,56,80,86,52,69,44,79,43,59,62,100,53,28,38,39,28,39,38,25,95,75,70,6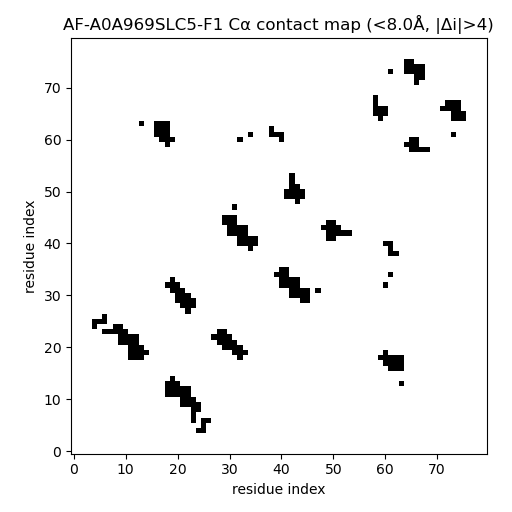9,47,46,40,31,43,46,61,52,100,85,49,57,77,43,40,22,40,82,83,70,44,82,48,74,79,63,89,83,69,74,36,62,27,56,70,55,26,43,45,44,74,93,79,72,42,66,61,78,79,81,84,126

Foldseek 3Di:
DDDDDDPPDKDFDDDVFWTQWIADPPPRFTKGWDADPVRQTFTAGPVRDTDDDDPNLDQLGGSRFGQPPVVRDTDDDDPD

Sequence (80 aa):
MLRYFDESTVYAVHDYYSVTGIFSVVTSIYRRFGYDAFGKVRYMDSGFNGSSAPANGWEHLYGAYYLDSPTGLYQVSPKL